Protein AF-A0A1M7Z346-F1 (afdb_monomer_lite)

Sequence (130 aa):
MLLKKKTDLWGISQNLCIQNRRYPFLIDPKTLIHTMLCQKYRIEKRVTVNEKKKIPATDLLMIANQLIQEHDQYMDGMRADSVEEKDGVLIFKGNYFLNESGLPTEKTTVVFNVFKYLAHHLSKEFTLQD

Structure (mmCIF, N/CA/C/O backbone):
data_AF-A0A1M7Z346-F1
#
_entry.id   AF-A0A1M7Z346-F1
#
loop_
_atom_site.group_PDB
_atom_site.id
_atom_site.type_symbol
_atom_site.label_atom_id
_atom_site.label_alt_id
_atom_site.label_comp_id
_atom_site.label_asym_id
_atom_site.label_entity_id
_atom_site.label_seq_id
_atom_site.pdbx_PDB_ins_co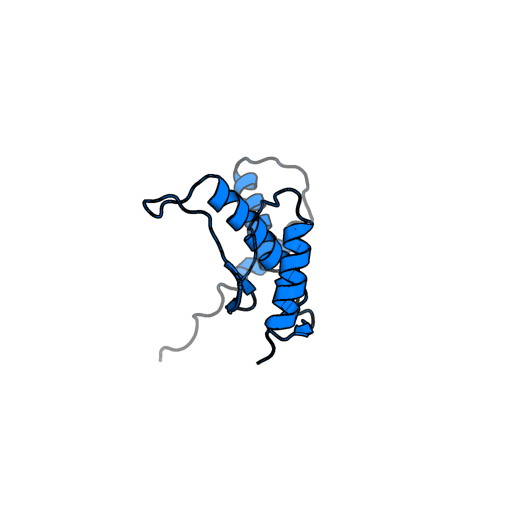de
_atom_site.Cartn_x
_atom_site.Cartn_y
_atom_site.Cartn_z
_atom_site.occupancy
_atom_site.B_iso_or_equiv
_atom_site.auth_seq_id
_atom_site.auth_comp_id
_atom_site.auth_asym_id
_atom_site.auth_atom_id
_atom_site.pdbx_PDB_model_num
ATOM 1 N N . MET A 1 1 ? 6.450 -26.334 46.987 1.00 35.91 1 MET A N 1
ATOM 2 C CA . MET A 1 1 ? 5.420 -25.343 46.612 1.00 35.91 1 MET A CA 1
ATOM 3 C C . MET A 1 1 ? 6.086 -24.297 45.723 1.00 35.91 1 MET A C 1
ATOM 5 O O . MET A 1 1 ? 6.602 -23.297 46.197 1.00 35.91 1 MET A O 1
ATOM 9 N N . LEU A 1 2 ? 6.210 -24.634 44.438 1.00 41.75 2 LEU A N 1
ATOM 10 C CA . LEU A 1 2 ? 6.672 -23.748 43.371 1.00 41.75 2 LEU A CA 1
ATOM 11 C C . LEU A 1 2 ? 5.535 -22.786 43.062 1.00 41.75 2 LEU A C 1
ATOM 13 O O . LEU A 1 2 ? 4.464 -23.274 42.732 1.00 41.75 2 LEU A O 1
ATOM 17 N N . LEU A 1 3 ? 5.755 -21.475 43.156 1.00 41.31 3 LEU A N 1
ATOM 18 C CA . LEU A 1 3 ? 5.043 -20.471 42.365 1.00 41.31 3 LEU A CA 1
ATOM 19 C C . LEU A 1 3 ? 5.697 -19.094 42.558 1.00 41.31 3 LEU A C 1
ATOM 21 O O . LEU A 1 3 ? 5.997 -18.684 43.674 1.00 41.31 3 LEU A O 1
ATOM 25 N N . LYS A 1 4 ? 5.807 -18.383 41.429 1.00 48.44 4 LYS A N 1
ATOM 26 C CA . LYS A 1 4 ? 6.170 -16.967 41.238 1.00 48.44 4 LYS A CA 1
ATOM 27 C C . LYS A 1 4 ? 7.662 -16.618 41.281 1.00 48.44 4 LYS A C 1
ATOM 29 O O . LYS A 1 4 ? 8.237 -16.426 42.344 1.00 48.44 4 LYS A O 1
ATOM 34 N N . LYS A 1 5 ? 8.227 -16.418 40.080 1.00 48.22 5 LYS A N 1
ATOM 35 C CA . LYS A 1 5 ? 8.960 -15.201 39.654 1.00 48.22 5 LYS A CA 1
ATOM 36 C C . LYS A 1 5 ? 9.490 -15.392 38.224 1.00 48.22 5 LYS A C 1
ATOM 38 O O . LYS A 1 5 ? 10.644 -15.740 38.007 1.00 48.22 5 LYS A O 1
ATOM 43 N N . LYS A 1 6 ? 8.619 -15.188 37.233 1.00 42.41 6 LYS A N 1
ATOM 44 C CA . LYS A 1 6 ? 9.023 -14.946 35.833 1.00 42.41 6 LYS A CA 1
ATOM 45 C C . LYS A 1 6 ? 8.330 -13.692 35.291 1.00 42.41 6 LYS A C 1
ATOM 47 O O . LYS A 1 6 ? 7.794 -13.663 34.195 1.00 42.41 6 LYS A O 1
ATOM 52 N N . THR A 1 7 ? 8.344 -12.673 36.134 1.00 48.97 7 THR A N 1
ATOM 53 C CA . THR A 1 7 ? 8.171 -11.246 35.863 1.00 48.97 7 THR A CA 1
ATOM 54 C C . THR A 1 7 ? 9.379 -10.661 36.606 1.00 48.97 7 THR A C 1
ATOM 56 O O . THR A 1 7 ? 9.604 -11.025 37.755 1.00 48.97 7 THR A O 1
ATOM 59 N N . ASP A 1 8 ? 10.402 -10.101 35.958 1.00 49.66 8 ASP A N 1
ATOM 60 C CA . ASP A 1 8 ? 10.534 -8.645 35.817 1.00 49.66 8 ASP A CA 1
ATOM 61 C C . ASP A 1 8 ? 11.779 -8.295 34.964 1.00 49.66 8 ASP A C 1
ATOM 63 O O . ASP A 1 8 ? 12.607 -7.467 35.335 1.00 49.66 8 ASP A O 1
ATOM 67 N N . LEU A 1 9 ? 11.942 -8.905 33.784 1.00 49.97 9 LEU A N 1
ATOM 68 C CA . LEU A 1 9 ? 12.960 -8.443 32.817 1.00 49.97 9 LEU A CA 1
ATOM 69 C C . LEU A 1 9 ? 12.557 -7.132 32.108 1.00 49.97 9 LEU A C 1
ATOM 71 O O . LEU A 1 9 ? 13.373 -6.515 31.429 1.00 49.97 9 LEU A O 1
ATOM 75 N N . TRP A 1 10 ? 11.323 -6.663 32.313 1.00 43.38 10 TRP A N 1
ATOM 76 C CA . TRP A 1 10 ? 10.820 -5.389 31.787 1.00 43.38 10 TRP A CA 1
ATOM 77 C C . TRP A 1 10 ? 11.225 -4.162 32.628 1.00 43.38 10 TRP A C 1
ATOM 79 O O . TRP A 1 10 ? 11.252 -3.049 32.106 1.00 43.38 10 TRP A O 1
ATOM 89 N N . GLY A 1 11 ? 11.592 -4.344 33.904 1.00 43.84 11 GLY A N 1
ATOM 90 C CA . GLY A 1 11 ? 11.989 -3.243 34.797 1.00 43.84 11 GLY A CA 1
ATOM 91 C C . GLY A 1 11 ? 13.429 -2.754 34.593 1.00 43.84 11 GLY A C 1
ATOM 92 O O . GLY A 1 11 ? 13.735 -1.586 34.819 1.00 43.84 11 GLY A O 1
ATOM 93 N N . ILE A 1 12 ? 14.321 -3.619 34.102 1.00 53.00 12 ILE A N 1
ATOM 94 C CA . ILE A 1 12 ? 15.746 -3.290 33.922 1.00 53.00 12 ILE A CA 1
ATOM 95 C C . ILE A 1 12 ? 15.953 -2.380 32.697 1.00 53.00 12 ILE A C 1
ATOM 97 O O . ILE A 1 12 ? 16.804 -1.492 32.713 1.00 53.00 12 ILE A O 1
ATOM 101 N N . SER A 1 13 ? 15.126 -2.533 31.656 1.00 47.78 13 SER A N 1
ATOM 102 C CA . SER A 1 13 ? 15.210 -1.721 30.433 1.00 47.78 13 SER A CA 1
ATOM 103 C C . SER A 1 13 ? 14.793 -0.257 30.648 1.00 47.78 13 SER A C 1
ATOM 105 O O . SER A 1 13 ? 15.335 0.635 29.996 1.00 47.78 13 SER A O 1
ATOM 107 N N . GLN A 1 14 ? 13.891 0.027 31.596 1.00 50.88 14 GLN A N 1
ATOM 108 C CA . GLN A 1 14 ? 13.461 1.402 31.884 1.00 50.88 14 GLN A CA 1
ATOM 109 C C . GLN A 1 14 ? 14.542 2.220 32.614 1.00 50.88 14 GLN A C 1
ATOM 111 O O . GLN A 1 14 ? 14.735 3.396 32.299 1.00 50.88 14 GLN A O 1
ATOM 116 N N . ASN A 1 15 ? 15.305 1.602 33.522 1.00 47.34 15 ASN A N 1
ATOM 117 C CA . ASN A 1 15 ? 16.332 2.305 34.300 1.00 47.34 15 ASN A CA 1
ATOM 118 C C . ASN A 1 15 ? 17.551 2.748 33.472 1.00 47.34 15 ASN A C 1
ATOM 120 O O . ASN A 1 15 ? 18.154 3.773 33.793 1.00 47.34 15 ASN A O 1
ATOM 124 N N . LEU A 1 16 ? 17.890 2.054 32.377 1.00 51.59 16 LEU A N 1
ATOM 125 C CA . LEU A 1 16 ? 19.020 2.454 31.523 1.00 51.59 16 LEU A CA 1
ATOM 126 C C . LEU A 1 16 ? 18.741 3.714 30.684 1.00 51.59 16 LEU A C 1
ATOM 128 O O . LEU A 1 16 ? 19.669 4.453 30.363 1.00 51.59 16 LEU A O 1
ATOM 132 N N . CYS A 1 17 ? 17.479 3.998 30.346 1.00 46.25 17 CYS A N 1
ATOM 133 C CA . CYS A 1 17 ? 17.126 5.190 29.567 1.00 46.25 17 CYS A CA 1
ATOM 134 C C . CYS A 1 17 ? 17.070 6.472 30.413 1.00 46.25 17 CYS A C 1
ATOM 136 O O . CYS A 1 17 ? 17.315 7.555 29.886 1.00 46.25 17 CYS A O 1
ATOM 138 N N . ILE A 1 18 ? 16.765 6.379 31.713 1.00 50.41 18 ILE A N 1
ATOM 139 C CA . ILE A 1 18 ? 16.606 7.564 32.575 1.00 50.41 18 ILE A CA 1
ATOM 140 C C . ILE A 1 18 ? 17.963 8.108 33.052 1.00 50.41 18 ILE A C 1
ATOM 142 O O . ILE A 1 18 ? 18.114 9.320 33.204 1.00 50.41 18 ILE A O 1
ATOM 146 N N . GLN A 1 19 ? 18.982 7.260 33.229 1.00 50.66 19 GLN A N 1
ATOM 147 C CA . GLN A 1 19 ? 20.293 7.714 33.718 1.00 50.66 19 GLN A CA 1
ATOM 148 C C . GLN A 1 19 ? 21.149 8.455 32.679 1.00 50.66 19 GLN A C 1
ATOM 150 O O . GLN A 1 19 ? 22.124 9.107 33.052 1.00 50.66 19 GLN A O 1
ATOM 155 N N . ASN A 1 20 ? 20.778 8.458 31.396 1.00 49.06 20 ASN A N 1
ATOM 156 C CA . ASN A 1 20 ? 21.588 9.079 30.343 1.00 49.06 20 ASN A CA 1
ATOM 157 C C . ASN A 1 20 ? 21.236 10.560 30.074 1.00 49.06 20 ASN A C 1
ATOM 159 O O . ASN A 1 20 ? 21.145 11.008 28.933 1.00 49.06 20 ASN A O 1
ATOM 163 N N . ARG A 1 21 ? 21.035 11.337 31.149 1.00 51.84 21 ARG A N 1
ATOM 164 C CA . ARG A 1 21 ? 20.940 12.813 31.130 1.00 51.84 21 ARG A CA 1
ATOM 165 C C . ARG A 1 21 ? 22.120 13.503 31.834 1.00 51.84 21 ARG A C 1
ATOM 167 O O . ARG A 1 21 ? 21.967 14.643 32.263 1.00 51.84 21 ARG A O 1
ATOM 174 N N . ARG A 1 22 ? 23.284 12.848 31.992 1.00 48.19 22 ARG A N 1
ATOM 175 C CA . ARG A 1 22 ? 24.403 13.449 32.752 1.00 48.19 22 ARG A CA 1
ATOM 176 C C . ARG A 1 22 ? 25.794 13.507 32.110 1.00 48.19 22 ARG A C 1
ATOM 178 O O . ARG A 1 22 ? 26.626 14.195 32.681 1.00 48.19 22 ARG A O 1
ATOM 185 N N . TYR A 1 23 ? 26.067 12.935 30.933 1.00 45.81 23 TYR A N 1
ATOM 186 C CA . TYR A 1 23 ? 27.405 13.071 30.318 1.00 45.81 23 TYR A CA 1
ATOM 187 C C . TYR A 1 23 ? 27.333 13.123 28.780 1.00 45.81 23 TYR A C 1
ATOM 189 O O . TYR A 1 23 ? 27.118 12.086 28.159 1.00 45.81 23 TYR A O 1
ATOM 197 N N . PRO A 1 24 ? 27.491 14.299 28.139 1.00 42.28 24 PRO A N 1
ATOM 198 C CA . PRO A 1 24 ? 27.360 14.428 26.687 1.00 42.28 24 PRO A CA 1
ATOM 199 C C . PRO A 1 24 ? 28.659 14.192 25.893 1.00 42.28 24 PRO A C 1
ATOM 201 O O . PRO A 1 24 ? 28.635 14.350 24.679 1.00 42.28 24 PRO A O 1
ATOM 204 N N . PHE A 1 25 ? 29.788 13.826 26.508 1.00 47.59 25 PHE A N 1
ATOM 205 C CA . PHE A 1 25 ? 31.064 13.734 25.784 1.00 47.59 25 PHE A CA 1
ATOM 206 C C . PHE A 1 25 ? 31.935 12.579 26.294 1.00 47.59 25 PHE A C 1
ATOM 208 O O . PHE A 1 25 ? 32.727 12.745 27.215 1.00 47.59 25 PHE A O 1
ATOM 215 N N . LEU A 1 26 ? 31.773 11.398 25.695 1.00 42.81 26 LEU A N 1
ATOM 216 C CA . LEU A 1 26 ? 32.767 10.319 25.693 1.00 42.81 26 LEU A CA 1
ATOM 217 C C . LEU A 1 26 ? 32.451 9.394 24.509 1.00 42.81 26 LEU A C 1
ATOM 219 O O . LEU A 1 26 ? 31.428 8.711 24.482 1.00 42.81 26 LEU A O 1
ATOM 223 N N . ILE A 1 27 ? 33.290 9.470 23.475 1.00 48.06 27 ILE A N 1
ATOM 224 C CA . ILE A 1 27 ? 33.118 8.778 22.194 1.00 48.06 27 ILE A CA 1
ATOM 225 C C . ILE A 1 27 ? 33.777 7.399 22.315 1.00 48.06 27 ILE A C 1
ATOM 227 O O . ILE A 1 27 ? 34.970 7.259 22.068 1.00 48.06 27 ILE A O 1
ATOM 231 N N . ASP A 1 28 ? 32.996 6.386 22.697 1.00 49.75 28 ASP A N 1
ATOM 232 C CA . ASP A 1 28 ? 33.399 4.974 22.631 1.00 49.75 28 ASP A CA 1
ATOM 233 C C . ASP A 1 28 ? 32.785 4.293 21.394 1.00 49.75 28 ASP A C 1
ATOM 235 O O . ASP A 1 28 ? 31.577 4.421 21.170 1.00 49.75 28 ASP A O 1
ATOM 239 N N . PRO A 1 29 ? 33.524 3.468 20.626 1.00 49.09 29 PRO A N 1
ATOM 240 C CA . PRO A 1 29 ? 33.014 2.802 19.417 1.00 49.09 29 PRO A CA 1
ATOM 241 C C . PRO A 1 29 ? 31.886 1.781 19.677 1.00 49.09 29 PRO A C 1
ATOM 243 O O . PRO A 1 29 ? 31.228 1.328 18.742 1.00 49.09 29 PRO A O 1
ATOM 246 N N . LYS A 1 30 ? 31.586 1.453 20.944 1.00 50.12 30 LYS A N 1
ATOM 247 C CA . LYS A 1 30 ? 30.414 0.646 21.342 1.00 50.12 30 LYS A CA 1
ATOM 248 C C . LYS A 1 30 ? 29.114 1.454 21.464 1.00 50.12 30 LYS A C 1
ATOM 250 O O . LYS A 1 30 ? 28.037 0.869 21.572 1.00 50.12 30 LYS A O 1
ATOM 255 N N . THR A 1 31 ? 29.181 2.785 21.409 1.00 53.59 31 THR A N 1
ATOM 256 C CA . THR A 1 31 ? 27.997 3.657 21.466 1.00 53.59 31 THR A CA 1
ATOM 257 C C . THR A 1 31 ? 27.290 3.805 20.122 1.00 53.59 31 THR A C 1
ATOM 259 O O . THR A 1 31 ? 26.109 4.137 20.120 1.00 53.59 31 THR A O 1
ATOM 262 N N . LEU A 1 32 ? 27.9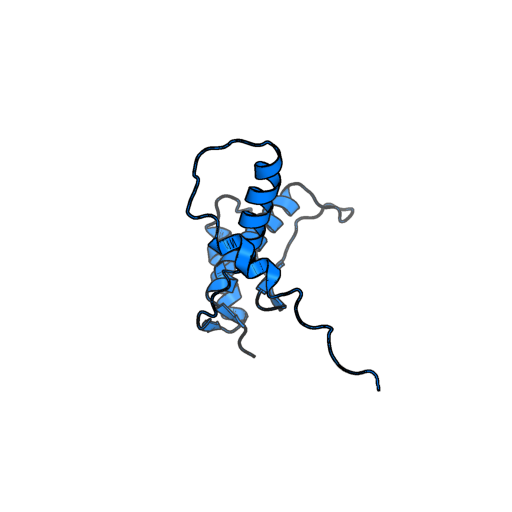28 3.491 18.987 1.00 52.97 32 LEU A N 1
ATOM 263 C CA . LEU A 1 32 ? 27.290 3.596 17.666 1.00 52.97 32 LEU A CA 1
ATOM 264 C C . LEU A 1 32 ? 26.165 2.561 17.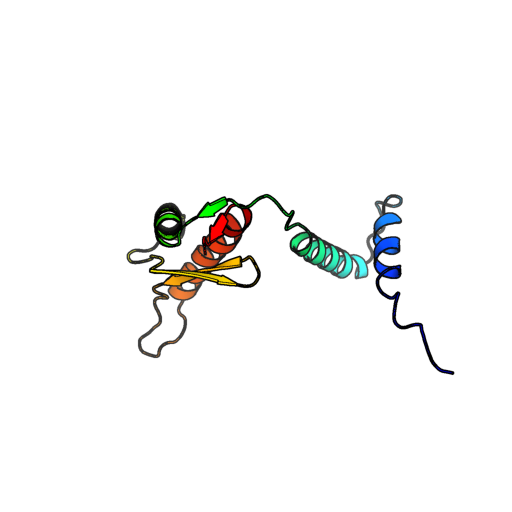487 1.00 52.97 32 LEU A C 1
ATOM 266 O O . LEU A 1 32 ? 25.058 2.897 17.085 1.00 52.97 32 LEU A O 1
ATOM 270 N N . ILE A 1 33 ? 26.395 1.311 17.897 1.00 55.56 33 ILE A N 1
ATOM 271 C CA . ILE A 1 33 ? 25.367 0.258 17.838 1.00 55.56 33 ILE A CA 1
ATOM 272 C C . ILE A 1 33 ? 24.275 0.513 18.888 1.00 55.56 33 ILE A C 1
ATOM 274 O O . ILE A 1 33 ? 23.096 0.302 18.619 1.00 55.56 33 ILE A O 1
ATOM 278 N N . HIS A 1 34 ? 24.636 1.032 20.068 1.00 50.91 34 HIS A N 1
ATOM 279 C CA . HIS A 1 34 ? 23.673 1.373 21.119 1.00 50.91 34 HIS A CA 1
ATOM 280 C C . HIS A 1 34 ? 22.789 2.571 20.733 1.00 50.91 34 HIS A C 1
ATOM 282 O O . HIS A 1 34 ? 21.578 2.535 20.934 1.00 50.91 34 HIS A O 1
ATOM 288 N N . THR A 1 35 ? 23.359 3.612 20.123 1.00 52.56 35 THR A N 1
ATOM 289 C CA . THR A 1 35 ? 22.601 4.758 19.593 1.00 52.56 35 THR A CA 1
ATOM 290 C C . THR A 1 35 ? 21.738 4.365 18.399 1.00 52.56 35 THR A C 1
ATOM 292 O O . THR A 1 35 ? 20.588 4.793 18.344 1.00 52.56 35 THR A O 1
ATOM 295 N N . MET A 1 36 ? 22.208 3.488 17.507 1.00 53.84 36 MET A N 1
ATOM 296 C CA . MET A 1 36 ? 21.405 2.959 16.396 1.00 53.84 36 MET A CA 1
ATOM 297 C C . MET A 1 36 ? 20.273 2.033 16.862 1.00 53.84 36 MET A C 1
ATOM 299 O O . MET A 1 36 ? 19.153 2.144 16.368 1.00 53.84 36 MET A O 1
ATOM 303 N N . LEU A 1 37 ? 20.508 1.167 17.854 1.00 55.47 37 LEU A N 1
ATOM 304 C CA . LEU A 1 37 ? 19.460 0.336 18.459 1.00 55.47 37 LEU A CA 1
ATOM 305 C C . LEU A 1 37 ? 18.447 1.183 19.235 1.00 55.47 37 LEU A C 1
ATOM 307 O O . LEU A 1 37 ? 17.254 0.919 19.151 1.00 55.47 37 LEU A O 1
ATOM 311 N N . CYS A 1 38 ? 18.890 2.238 19.922 1.00 51.47 38 CYS A N 1
ATOM 312 C CA . CYS A 1 38 ? 18.012 3.179 20.617 1.00 51.47 38 CYS A CA 1
ATOM 313 C C . CYS A 1 38 ? 17.217 4.063 19.633 1.00 51.47 38 CYS A C 1
ATOM 315 O O . CYS A 1 38 ? 16.047 4.349 19.877 1.00 51.47 38 CYS A O 1
ATOM 317 N N . GLN A 1 39 ? 17.789 4.435 18.480 1.00 51.53 39 GLN A N 1
ATOM 318 C CA . GLN A 1 39 ? 17.051 5.070 17.381 1.00 51.53 39 GLN A CA 1
ATOM 319 C C . GLN A 1 39 ? 16.029 4.113 16.749 1.00 51.53 39 GLN A C 1
ATOM 321 O O . GLN A 1 39 ? 14.889 4.514 16.535 1.00 51.53 39 GLN A O 1
ATOM 326 N N . LYS A 1 40 ? 16.382 2.841 16.533 1.00 53.47 40 LYS A N 1
ATOM 327 C CA . LYS A 1 40 ? 15.462 1.809 16.027 1.00 53.47 40 LYS A CA 1
ATOM 328 C C . LYS A 1 40 ? 14.294 1.554 16.994 1.00 53.47 40 LYS A C 1
ATOM 330 O O . LYS A 1 40 ? 13.143 1.584 16.574 1.00 53.47 40 LYS A O 1
ATOM 335 N N . TYR A 1 41 ? 14.568 1.448 18.297 1.00 48.25 41 TYR A N 1
ATOM 336 C CA . TYR A 1 41 ? 13.535 1.333 19.340 1.00 48.25 41 TYR A CA 1
ATOM 337 C C . TYR A 1 41 ? 12.684 2.613 19.488 1.00 48.25 41 TYR A C 1
ATOM 339 O O . TYR A 1 41 ? 11.513 2.551 19.858 1.00 48.25 41 TYR A O 1
ATOM 347 N N . ARG A 1 42 ? 13.251 3.795 19.189 1.00 40.59 42 ARG A N 1
ATOM 348 C CA . ARG A 1 42 ? 12.546 5.093 19.178 1.00 40.59 42 ARG A CA 1
ATOM 349 C C . ARG A 1 42 ? 11.597 5.244 17.981 1.00 40.59 42 ARG A C 1
ATOM 351 O O . ARG A 1 42 ? 10.624 5.985 18.101 1.00 40.59 42 ARG A O 1
ATOM 358 N N . ILE A 1 43 ? 11.845 4.548 16.870 1.00 51.34 43 ILE A N 1
ATOM 359 C CA . ILE A 1 43 ? 10.939 4.497 15.710 1.00 51.34 43 ILE A CA 1
ATOM 360 C C . ILE A 1 43 ? 9.736 3.587 16.010 1.00 51.34 43 ILE A C 1
ATOM 362 O O . ILE A 1 43 ? 8.604 3.968 15.725 1.00 51.34 43 ILE A O 1
ATOM 366 N N . GLU A 1 44 ? 9.949 2.442 16.666 1.00 49.94 44 GLU A N 1
ATOM 367 C CA . GLU A 1 44 ? 8.874 1.485 16.987 1.00 49.94 44 GLU A CA 1
ATOM 368 C C . GLU A 1 44 ? 7.908 1.978 18.083 1.00 49.94 44 GLU A C 1
ATOM 370 O O . GLU A 1 44 ? 6.725 1.652 18.055 1.00 49.94 44 GLU A O 1
ATOM 375 N N . LYS A 1 45 ? 8.356 2.813 19.034 1.00 45.22 45 LYS A N 1
ATOM 376 C CA . LYS A 1 45 ? 7.521 3.252 20.175 1.00 45.22 45 LYS A CA 1
ATOM 377 C C . LYS A 1 45 ? 6.685 4.516 19.963 1.00 45.22 45 LYS A C 1
ATOM 379 O O . LYS A 1 45 ? 6.075 5.000 20.915 1.00 45.22 45 LYS A O 1
ATOM 384 N N . ARG A 1 46 ? 6.652 5.073 18.751 1.00 46.72 46 ARG A N 1
ATOM 385 C CA . ARG A 1 46 ? 5.907 6.309 18.451 1.00 46.72 46 ARG A CA 1
ATOM 386 C C . ARG A 1 46 ? 4.647 6.092 17.616 1.00 46.72 46 ARG A C 1
ATOM 388 O O . ARG A 1 46 ? 4.161 7.044 17.016 1.00 46.72 46 ARG A O 1
ATOM 395 N N . VAL A 1 47 ? 4.079 4.885 17.619 1.00 55.12 47 VAL A N 1
ATOM 396 C CA . VAL A 1 47 ? 2.648 4.733 17.322 1.00 55.12 47 VAL A CA 1
ATOM 397 C C . VAL A 1 47 ? 1.897 5.197 18.569 1.00 55.12 47 VAL A C 1
ATOM 399 O O . VAL A 1 47 ? 1.476 4.414 19.414 1.00 55.12 47 VAL A O 1
ATOM 402 N N . THR A 1 48 ? 1.837 6.517 18.746 1.00 46.91 48 THR A N 1
ATOM 403 C CA . THR A 1 48 ? 0.850 7.141 19.620 1.00 46.91 48 THR A CA 1
ATOM 404 C C . THR A 1 48 ? -0.509 6.617 19.183 1.00 46.91 48 THR A C 1
ATOM 406 O O . THR A 1 48 ? -0.793 6.621 17.984 1.00 46.91 48 THR A O 1
ATOM 409 N N . VAL A 1 49 ? -1.330 6.163 20.130 1.00 55.41 49 VAL A N 1
ATOM 410 C CA . VAL A 1 49 ? -2.757 5.918 19.897 1.00 55.41 49 VAL A CA 1
ATOM 411 C C . VAL A 1 49 ? -3.391 7.285 19.632 1.00 55.41 49 VAL A C 1
ATOM 413 O O . VAL A 1 49 ? -3.951 7.915 20.517 1.00 55.41 49 VAL A O 1
ATOM 416 N N . ASN A 1 50 ? -3.162 7.806 18.430 1.00 59.16 50 ASN A N 1
ATOM 417 C CA . ASN A 1 50 ? -3.969 8.856 17.852 1.00 59.16 50 ASN A CA 1
ATOM 418 C C . ASN A 1 50 ? -5.271 8.177 17.450 1.00 59.16 50 ASN A C 1
ATOM 420 O O . ASN A 1 50 ? -5.244 7.067 16.912 1.00 59.16 50 ASN A O 1
ATOM 424 N N . GLU A 1 51 ? -6.396 8.819 17.729 1.00 73.06 51 GLU A N 1
ATOM 425 C CA . GLU A 1 51 ? -7.695 8.383 17.233 1.00 73.06 51 GLU A CA 1
ATOM 426 C C . GLU A 1 51 ? -7.653 8.420 15.700 1.00 73.06 51 GLU A C 1
ATOM 428 O O . GLU A 1 51 ? -7.791 9.472 15.074 1.00 73.06 51 GLU A O 1
ATOM 433 N N . LYS A 1 52 ? -7.351 7.269 15.088 1.00 87.38 52 LYS A N 1
ATOM 434 C CA . LYS A 1 52 ? -7.294 7.136 13.636 1.00 87.38 52 LYS A CA 1
ATOM 435 C C . LYS A 1 52 ? -8.705 7.262 13.083 1.00 87.38 52 LYS A C 1
ATOM 437 O O . LYS A 1 52 ? -9.652 6.688 13.624 1.00 87.38 52 LYS A O 1
ATOM 442 N N . LYS A 1 53 ? -8.844 7.983 11.978 1.00 92.19 53 LYS A N 1
ATOM 443 C CA . LYS A 1 53 ? -10.126 8.137 11.293 1.00 92.19 53 LYS A CA 1
ATOM 444 C C . LYS A 1 53 ? -10.481 6.820 10.607 1.00 92.19 53 LYS A C 1
ATOM 446 O O . LYS A 1 53 ? -9.697 6.320 9.800 1.00 92.19 53 LYS A O 1
ATOM 451 N N . LYS A 1 54 ? -11.656 6.272 10.925 1.00 94.69 54 LYS A N 1
ATOM 452 C CA . LYS A 1 54 ? -12.224 5.148 10.173 1.00 94.69 54 LYS A CA 1
ATOM 453 C C . LYS A 1 54 ? -12.597 5.632 8.776 1.00 94.69 54 LYS A C 1
ATOM 455 O O . LYS A 1 54 ? -13.250 6.666 8.646 1.00 94.69 54 LYS A O 1
ATOM 460 N N . ILE A 1 55 ? -12.165 4.905 7.756 1.00 95.62 55 ILE A N 1
ATOM 461 C CA . ILE A 1 55 ? -12.419 5.243 6.356 1.00 95.62 55 ILE A CA 1
ATOM 462 C C . ILE A 1 55 ? -12.723 3.962 5.566 1.00 95.62 55 ILE A C 1
ATOM 464 O O . ILE A 1 55 ? -12.070 2.939 5.800 1.00 95.62 55 ILE A O 1
ATOM 468 N N . PRO A 1 56 ? -13.703 3.967 4.645 1.00 96.38 56 PRO A N 1
ATOM 469 C CA . PRO A 1 56 ? -13.928 2.823 3.774 1.00 96.38 56 PRO A CA 1
ATOM 470 C C . PRO A 1 56 ? -12.747 2.632 2.815 1.00 96.38 56 PRO A C 1
ATOM 472 O O . PRO A 1 56 ? -12.084 3.585 2.398 1.00 96.38 56 PRO A O 1
ATOM 475 N N . ALA A 1 57 ? -12.505 1.379 2.426 1.00 96.12 57 ALA A N 1
ATOM 476 C CA . ALA A 1 57 ? -11.390 1.019 1.552 1.00 96.12 57 ALA A CA 1
ATOM 477 C C . ALA A 1 57 ? -11.406 1.781 0.212 1.00 96.12 57 ALA A C 1
ATOM 479 O O . ALA A 1 57 ? -10.350 2.147 -0.296 1.00 96.12 57 ALA A O 1
ATOM 480 N N . THR A 1 58 ? -12.590 2.059 -0.341 1.00 95.88 58 THR A N 1
ATOM 481 C CA . THR A 1 58 ? -12.762 2.797 -1.602 1.00 95.88 58 THR A CA 1
ATOM 482 C C . THR A 1 58 ? -12.221 4.221 -1.525 1.00 95.88 58 THR A C 1
ATOM 484 O O . THR A 1 58 ? -11.472 4.645 -2.405 1.00 95.88 58 THR A O 1
ATOM 487 N N . ASP A 1 59 ? -12.546 4.942 -0.454 1.00 96.31 59 ASP A N 1
ATOM 488 C CA . ASP A 1 59 ? -12.143 6.340 -0.282 1.00 96.31 59 ASP A CA 1
ATOM 489 C C . ASP A 1 59 ? -10.646 6.421 0.019 1.00 96.31 59 ASP A C 1
ATOM 491 O O . ASP A 1 59 ? -9.936 7.274 -0.514 1.00 96.31 59 ASP A O 1
ATOM 495 N N . LEU A 1 60 ? -10.138 5.472 0.809 1.00 96.38 60 LEU A N 1
ATOM 496 C CA . LEU A 1 60 ? -8.712 5.358 1.086 1.00 96.38 60 LEU A CA 1
ATOM 497 C C . LEU A 1 60 ? -7.904 5.053 -0.182 1.00 96.38 60 LEU A C 1
ATOM 499 O O . LEU A 1 60 ? -6.828 5.617 -0.364 1.00 96.38 60 LEU A O 1
ATOM 503 N N . LEU A 1 61 ? -8.420 4.202 -1.074 1.00 97.06 61 LEU A N 1
ATOM 504 C CA . LEU A 1 61 ? -7.799 3.933 -2.373 1.00 97.06 61 LEU A CA 1
ATOM 505 C C . LEU A 1 61 ? -7.803 5.164 -3.281 1.00 97.06 61 LEU A C 1
ATOM 507 O O . LEU A 1 61 ? -6.833 5.377 -4.004 1.00 97.06 61 LEU A O 1
ATOM 511 N N . MET A 1 62 ? -8.848 5.994 -3.235 1.00 96.81 62 MET A N 1
ATOM 512 C CA . MET A 1 62 ? -8.885 7.251 -3.986 1.00 96.81 62 MET A CA 1
ATOM 513 C C . MET A 1 62 ? -7.793 8.215 -3.503 1.00 96.81 62 MET A C 1
ATOM 515 O O . MET A 1 62 ? -7.020 8.722 -4.313 1.00 96.81 62 MET A O 1
ATOM 519 N N . ILE A 1 63 ? -7.667 8.395 -2.184 1.00 95.88 63 ILE A N 1
ATOM 520 C CA . ILE A 1 63 ? -6.608 9.217 -1.577 1.00 95.88 63 ILE A CA 1
ATOM 521 C C . ILE A 1 63 ? -5.223 8.649 -1.914 1.00 95.88 63 ILE A C 1
ATOM 523 O O . ILE A 1 63 ? -4.326 9.385 -2.317 1.00 95.88 63 ILE A O 1
ATOM 527 N N . ALA A 1 64 ? -5.042 7.333 -1.784 1.00 96.62 64 ALA A N 1
ATOM 528 C CA . ALA A 1 64 ? -3.774 6.676 -2.077 1.00 96.62 64 ALA A CA 1
ATOM 529 C C . ALA A 1 64 ? -3.364 6.848 -3.545 1.00 96.62 64 ALA A C 1
ATOM 531 O O . ALA A 1 64 ? -2.213 7.168 -3.819 1.00 96.62 64 ALA A O 1
ATOM 532 N N . ASN A 1 65 ? -4.297 6.681 -4.485 1.00 96.50 65 ASN A N 1
ATOM 533 C CA . ASN A 1 65 ? -4.023 6.853 -5.911 1.00 96.50 65 ASN A CA 1
ATOM 534 C C . ASN A 1 65 ? -3.702 8.305 -6.282 1.00 96.50 65 ASN A C 1
ATOM 536 O O . ASN A 1 65 ? -2.846 8.517 -7.138 1.00 96.50 65 ASN A O 1
ATOM 540 N N . GLN A 1 66 ? -4.300 9.287 -5.603 1.00 96.19 66 GLN A N 1
ATOM 541 C CA . GLN A 1 66 ? -3.903 10.689 -5.742 1.00 96.19 66 GLN A CA 1
ATOM 542 C C . GLN A 1 66 ? -2.451 10.900 -5.282 1.00 96.19 66 GLN A C 1
ATOM 544 O O . GLN A 1 66 ? -1.630 11.419 -6.033 1.00 96.19 66 GLN A O 1
ATOM 549 N N . LEU A 1 67 ? -2.100 10.412 -4.087 1.00 95.38 67 LEU A N 1
ATOM 550 C CA . LEU A 1 67 ? -0.739 10.527 -3.548 1.00 95.38 67 LEU A CA 1
ATOM 551 C C . LEU A 1 67 ? 0.307 9.783 -4.391 1.00 95.38 67 LEU A C 1
ATOM 553 O O . LEU A 1 67 ? 1.451 10.218 -4.465 1.00 95.38 67 LEU A O 1
ATOM 557 N N . ILE A 1 68 ? -0.066 8.668 -5.027 1.00 95.19 68 ILE A N 1
ATOM 558 C CA . ILE A 1 68 ? 0.804 7.951 -5.971 1.00 95.19 68 ILE A CA 1
ATOM 559 C C . ILE A 1 68 ? 1.160 8.851 -7.154 1.00 95.19 68 ILE A C 1
ATOM 561 O O . ILE A 1 68 ? 2.328 8.907 -7.526 1.00 95.19 68 ILE A O 1
ATOM 565 N N . GLN A 1 69 ? 0.172 9.537 -7.735 1.00 94.50 69 GLN A N 1
ATOM 566 C CA . GLN A 1 69 ? 0.373 10.411 -8.895 1.00 94.50 69 GLN A CA 1
ATOM 567 C C . GLN A 1 69 ? 1.191 11.663 -8.559 1.00 94.50 69 GLN A C 1
ATOM 569 O O . GLN A 1 69 ? 1.921 12.161 -9.409 1.00 94.50 69 GLN A O 1
ATOM 574 N N . GLU A 1 70 ? 1.094 12.153 -7.324 1.00 94.25 70 GLU A N 1
ATOM 575 C CA . GLU A 1 70 ? 1.855 13.311 -6.838 1.00 94.25 70 GLU A CA 1
ATOM 576 C C . GLU A 1 70 ? 3.291 12.967 -6.407 1.00 94.25 70 GLU A C 1
ATOM 578 O O . GLU A 1 70 ? 4.091 13.866 -6.158 1.00 94.25 70 GLU A O 1
ATOM 583 N N . HIS A 1 71 ? 3.636 11.682 -6.294 1.00 95.00 71 HIS A N 1
ATOM 584 C CA . HIS A 1 71 ? 4.944 11.258 -5.805 1.00 95.00 71 HIS A CA 1
ATOM 585 C C . HIS A 1 71 ? 6.038 11.436 -6.873 1.00 95.00 71 HIS A C 1
ATOM 587 O O . HIS A 1 71 ? 5.875 11.012 -8.014 1.00 95.00 71 HIS A O 1
ATOM 593 N N . ASP A 1 72 ? 7.219 11.934 -6.486 1.00 93.75 72 ASP A N 1
ATOM 594 C CA . ASP A 1 72 ? 8.356 12.186 -7.402 1.00 93.75 72 ASP A CA 1
ATOM 595 C C . ASP A 1 72 ? 8.816 10.947 -8.191 1.00 93.75 72 ASP A C 1
ATOM 597 O O . ASP A 1 72 ? 9.421 11.042 -9.256 1.00 93.75 72 ASP A O 1
ATOM 601 N N . GLN A 1 73 ? 8.558 9.764 -7.636 1.00 92.75 73 GLN A N 1
ATOM 602 C CA . GLN A 1 73 ? 8.894 8.471 -8.238 1.00 92.75 73 GLN A CA 1
ATOM 603 C C . GLN A 1 73 ? 7.706 7.809 -8.958 1.00 92.75 73 GLN A C 1
ATOM 605 O O . GLN A 1 73 ? 7.712 6.592 -9.153 1.00 92.75 73 GLN A O 1
ATOM 610 N N . TYR A 1 74 ? 6.670 8.576 -9.302 1.00 92.75 74 TYR A N 1
ATOM 611 C CA . TYR A 1 74 ? 5.535 8.088 -10.077 1.00 92.75 74 TYR A CA 1
ATOM 612 C C . TYR A 1 74 ? 5.980 7.535 -11.438 1.00 92.75 74 TYR A C 1
ATOM 614 O O . TYR A 1 74 ? 6.927 8.015 -12.062 1.00 92.75 74 TYR A O 1
ATOM 622 N N . MET A 1 75 ? 5.273 6.507 -11.902 1.00 92.12 75 MET A N 1
ATOM 623 C CA . MET A 1 75 ? 5.465 5.912 -13.220 1.00 92.12 75 MET A CA 1
ATOM 624 C C . MET A 1 75 ? 4.111 5.589 -13.845 1.00 92.12 75 MET A C 1
ATOM 626 O O . MET A 1 75 ? 3.189 5.165 -13.143 1.00 92.12 75 MET A O 1
ATOM 630 N N . ASP A 1 76 ? 4.020 5.703 -15.169 1.00 89.94 76 ASP A N 1
ATOM 631 C CA . ASP A 1 76 ? 2.795 5.392 -15.905 1.00 89.94 76 ASP A CA 1
ATOM 632 C C . ASP A 1 76 ? 2.283 3.978 -15.599 1.00 89.94 76 ASP A C 1
ATOM 634 O O . ASP A 1 76 ? 3.016 2.985 -15.637 1.00 89.94 76 ASP A O 1
ATOM 638 N N . GLY A 1 77 ? 0.988 3.896 -15.287 1.00 90.50 77 GLY A N 1
ATOM 639 C CA . GLY A 1 77 ? 0.313 2.651 -14.920 1.00 90.50 77 GLY A CA 1
ATOM 640 C C . GLY A 1 77 ? 0.490 2.226 -13.458 1.00 90.50 77 GLY A C 1
ATOM 641 O O . GLY A 1 77 ? -0.049 1.189 -13.069 1.00 90.50 77 GLY A O 1
ATOM 642 N N . MET A 1 78 ? 1.218 2.991 -12.635 1.00 93.69 78 MET A N 1
ATOM 643 C CA . MET A 1 78 ? 1.296 2.751 -11.194 1.00 93.69 78 MET A CA 1
ATOM 644 C C . MET A 1 78 ? -0.017 3.163 -10.521 1.00 93.69 78 MET A C 1
ATOM 646 O O . MET A 1 78 ? -0.439 4.314 -10.615 1.00 93.69 78 MET A O 1
ATOM 650 N N . ARG A 1 79 ? -0.658 2.215 -9.833 1.00 95.69 79 ARG A N 1
ATOM 651 C CA . ARG A 1 79 ? -1.874 2.440 -9.042 1.00 95.69 79 ARG A CA 1
ATOM 652 C C . ARG A 1 79 ? -2.031 1.370 -7.964 1.00 95.69 79 ARG A C 1
ATOM 654 O O . ARG A 1 79 ? -1.525 0.257 -8.119 1.00 95.69 79 ARG A O 1
ATOM 661 N N . ALA A 1 80 ? -2.745 1.707 -6.899 1.00 96.38 80 ALA A N 1
ATOM 662 C CA . ALA A 1 80 ? -3.224 0.762 -5.902 1.00 96.38 80 ALA A CA 1
ATOM 663 C C . ALA A 1 80 ? -4.635 0.282 -6.278 1.00 96.38 80 ALA A C 1
ATOM 665 O O . ALA A 1 80 ? -5.529 1.092 -6.532 1.00 96.38 80 ALA A O 1
ATOM 666 N N . ASP A 1 81 ? -4.824 -1.036 -6.294 1.00 96.19 81 ASP A N 1
ATOM 667 C CA . ASP A 1 81 ? -6.092 -1.700 -6.620 1.00 96.19 81 ASP A CA 1
ATOM 668 C C . ASP A 1 81 ? -6.831 -2.178 -5.367 1.00 96.19 81 ASP A C 1
ATOM 670 O O . ASP A 1 81 ? -8.059 -2.238 -5.349 1.00 96.19 81 ASP A O 1
ATOM 674 N N . SER A 1 82 ? -6.092 -2.523 -4.310 1.00 96.44 82 SER A N 1
ATOM 675 C CA . SER A 1 82 ? -6.676 -2.970 -3.049 1.00 96.44 82 SER A CA 1
ATOM 676 C C . SER A 1 82 ? -5.859 -2.509 -1.848 1.00 96.44 82 SER A C 1
ATOM 678 O O . SER A 1 82 ? -4.650 -2.276 -1.934 1.00 96.44 82 SER A O 1
ATOM 680 N N . VAL A 1 83 ? -6.533 -2.408 -0.706 1.00 96.31 83 VAL A N 1
ATOM 681 C CA . VAL A 1 83 ? -5.933 -2.060 0.580 1.00 96.31 83 VAL A CA 1
ATOM 682 C C . VAL A 1 83 ? -6.440 -3.019 1.648 1.00 96.31 83 VAL A C 1
ATOM 684 O O . VAL A 1 83 ? -7.623 -3.347 1.689 1.00 96.31 83 VAL A O 1
ATOM 687 N N . GLU A 1 84 ? -5.532 -3.484 2.494 1.00 95.25 84 GLU A N 1
ATOM 688 C CA . GLU A 1 84 ? -5.824 -4.338 3.646 1.00 95.25 84 GLU A CA 1
ATOM 689 C C . GLU A 1 84 ? -5.159 -3.742 4.883 1.00 95.25 84 GLU A C 1
ATOM 691 O O . GLU A 1 84 ? -4.079 -3.166 4.784 1.00 95.25 84 GLU A O 1
ATOM 696 N N . GLU A 1 85 ? -5.76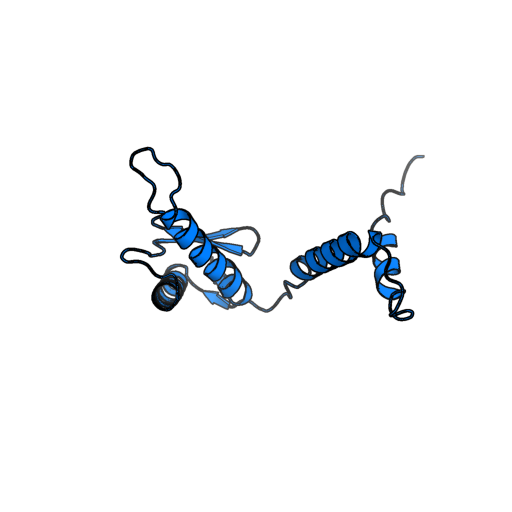6 -3.889 6.056 1.00 94.00 85 GLU A N 1
ATOM 697 C CA . GLU A 1 85 ? -5.134 -3.508 7.317 1.00 94.00 85 GLU A CA 1
ATOM 698 C C . GLU A 1 85 ? -4.647 -4.758 8.047 1.00 94.00 85 GLU A C 1
ATOM 700 O O . GLU A 1 85 ? -5.398 -5.709 8.260 1.00 94.00 85 GLU A O 1
ATOM 705 N N . LYS A 1 86 ? -3.372 -4.758 8.439 1.00 91.88 86 LYS A N 1
ATOM 706 C CA . LYS A 1 86 ? -2.762 -5.832 9.217 1.00 91.88 86 LYS A CA 1
ATOM 707 C C . LYS A 1 86 ? -1.935 -5.243 10.347 1.00 91.88 86 LYS A C 1
ATOM 709 O O . LYS A 1 86 ? -1.072 -4.404 10.108 1.00 91.88 86 LYS A O 1
ATOM 714 N N . ASP A 1 87 ? -2.201 -5.687 11.572 1.00 88.31 87 ASP A N 1
ATOM 715 C CA . ASP A 1 87 ? -1.488 -5.244 12.778 1.00 88.31 87 ASP A CA 1
ATOM 716 C C . ASP A 1 87 ? -1.453 -3.703 12.930 1.00 88.31 87 ASP A C 1
ATOM 718 O O . ASP A 1 87 ? -0.471 -3.124 13.394 1.00 88.31 87 ASP A O 1
ATOM 722 N N . GLY A 1 88 ? -2.527 -3.019 12.510 1.00 85.88 88 GLY A N 1
ATOM 723 C CA . GLY A 1 88 ? -2.635 -1.557 12.556 1.00 85.88 88 GLY A CA 1
ATOM 724 C C . GLY A 1 88 ? -1.889 -0.814 11.440 1.00 85.88 88 GLY A C 1
ATOM 725 O O . GLY A 1 88 ? -1.696 0.404 11.547 1.00 85.88 88 GLY A O 1
ATOM 726 N N . VAL A 1 89 ? -1.432 -1.530 10.407 1.00 91.38 89 VAL A N 1
ATOM 727 C CA . VAL A 1 89 ? -0.711 -0.998 9.245 1.00 91.38 89 VAL A CA 1
ATOM 728 C C . VAL A 1 89 ? -1.488 -1.300 7.965 1.00 91.38 89 VAL A C 1
ATOM 730 O O . VAL A 1 89 ? -1.865 -2.440 7.703 1.00 91.38 89 VAL A O 1
ATOM 733 N N . LEU A 1 90 ? -1.688 -0.271 7.148 1.00 94.19 90 LEU A N 1
ATOM 734 C CA . LEU A 1 90 ? -2.296 -0.357 5.827 1.00 94.19 90 LEU A CA 1
ATOM 735 C C . LEU A 1 90 ? -1.297 -0.935 4.821 1.00 94.19 90 LEU A C 1
ATOM 737 O O . LEU A 1 90 ? -0.175 -0.447 4.679 1.00 94.19 90 LEU A O 1
ATOM 741 N N . ILE A 1 91 ? -1.722 -1.966 4.103 1.00 94.94 91 ILE A N 1
ATOM 742 C CA . ILE A 1 91 ? -0.970 -2.674 3.075 1.00 94.94 91 ILE A CA 1
ATOM 743 C C . ILE A 1 91 ? -1.676 -2.442 1.743 1.00 94.94 91 ILE A C 1
ATOM 745 O O . ILE A 1 91 ? -2.780 -2.935 1.517 1.00 94.94 91 ILE A O 1
ATOM 749 N N . PHE A 1 92 ? -1.014 -1.709 0.853 1.00 95.81 92 PHE A N 1
ATOM 750 C CA . PHE A 1 92 ? -1.493 -1.450 -0.502 1.00 95.81 92 PHE A CA 1
ATOM 751 C C . PHE A 1 92 ? -0.980 -2.520 -1.466 1.00 95.81 92 PHE A C 1
ATOM 753 O O . PHE A 1 92 ? 0.192 -2.909 -1.417 1.00 95.81 92 PHE A O 1
ATOM 760 N N . LYS A 1 93 ? -1.862 -2.986 -2.352 1.00 94.56 93 LYS A N 1
ATOM 761 C CA . LYS A 1 93 ? -1.543 -3.931 -3.427 1.00 94.56 93 LYS A CA 1
ATOM 762 C C . LYS A 1 93 ? -1.928 -3.326 -4.771 1.00 94.56 93 LYS A C 1
ATOM 764 O O . LYS A 1 93 ? -2.887 -2.563 -4.872 1.00 94.56 93 LYS A O 1
ATOM 769 N N . GLY A 1 94 ? -1.174 -3.685 -5.800 1.00 93.69 94 GLY A N 1
ATOM 770 C CA . GLY A 1 94 ? -1.362 -3.192 -7.158 1.00 93.69 94 GLY A CA 1
ATOM 771 C C . GLY A 1 94 ? -0.336 -3.804 -8.102 1.00 93.69 94 GLY A C 1
ATOM 772 O O . GLY A 1 94 ? 0.233 -4.860 -7.816 1.00 93.69 94 GLY A O 1
ATOM 773 N N . ASN A 1 95 ? -0.080 -3.133 -9.221 1.00 92.38 95 ASN A N 1
ATOM 774 C CA . ASN A 1 95 ? 0.866 -3.615 -10.221 1.00 92.38 95 ASN A CA 1
ATOM 775 C C . ASN A 1 95 ? 2.333 -3.398 -9.797 1.00 92.38 95 ASN A C 1
ATOM 777 O O . ASN A 1 95 ? 2.757 -2.268 -9.568 1.00 92.38 95 ASN A O 1
ATOM 781 N N . TYR A 1 96 ? 3.121 -4.479 -9.756 1.00 91.06 96 TYR A N 1
ATOM 782 C CA . TYR A 1 96 ? 4.536 -4.478 -9.352 1.00 91.06 96 TYR A CA 1
ATOM 783 C C . TYR A 1 96 ? 5.533 -4.444 -10.523 1.00 91.06 96 TYR A C 1
ATOM 785 O O . TYR A 1 96 ? 6.740 -4.419 -10.277 1.00 91.06 96 TYR A O 1
ATOM 793 N N . PHE A 1 97 ? 5.067 -4.450 -11.780 1.00 91.12 97 PHE A N 1
ATOM 794 C CA . PHE A 1 97 ? 5.916 -4.417 -12.986 1.00 91.12 97 PHE A CA 1
ATOM 795 C C . PHE A 1 97 ? 7.057 -5.453 -12.960 1.00 91.12 97 PHE A C 1
ATOM 797 O O . PHE A 1 97 ? 8.235 -5.130 -13.161 1.00 91.12 97 PHE A O 1
ATOM 804 N N . LEU A 1 98 ? 6.699 -6.704 -12.666 1.00 91.81 98 LEU A N 1
ATOM 805 C CA . LEU A 1 98 ? 7.618 -7.839 -12.731 1.00 91.81 98 LEU A CA 1
ATOM 806 C C . LEU A 1 98 ? 8.002 -8.125 -14.190 1.00 91.81 98 LEU A C 1
ATOM 808 O O . LEU A 1 98 ? 7.284 -7.746 -15.117 1.00 91.81 98 LEU A O 1
ATOM 812 N N . ASN A 1 99 ? 9.137 -8.790 -14.396 1.00 91.75 99 ASN A N 1
ATOM 813 C CA . ASN A 1 99 ? 9.517 -9.254 -15.730 1.00 91.75 99 ASN A CA 1
ATOM 814 C C . ASN A 1 99 ? 8.699 -10.491 -16.161 1.00 91.75 99 ASN A C 1
ATOM 816 O O . ASN A 1 99 ? 7.902 -11.023 -15.390 1.00 91.75 99 ASN A O 1
ATOM 820 N N . GLU A 1 100 ? 8.920 -10.971 -17.386 1.00 92.06 100 GLU A N 1
ATOM 821 C CA . GLU A 1 100 ? 8.233 -12.150 -17.947 1.00 92.06 100 GLU A CA 1
ATOM 822 C C . GLU A 1 100 ? 8.421 -13.424 -17.103 1.00 92.06 100 GLU A C 1
ATOM 824 O O . GLU A 1 100 ? 7.547 -14.287 -17.071 1.00 92.06 100 GLU A O 1
ATOM 829 N N . SER A 1 101 ? 9.527 -13.515 -16.362 1.00 92.56 101 SER A N 1
ATOM 830 C CA . SER A 1 101 ? 9.823 -14.615 -15.438 1.00 92.56 101 SER A CA 1
ATOM 831 C C . SER A 1 101 ? 9.252 -14.405 -14.026 1.00 92.56 101 SER A C 1
ATOM 833 O O . SER A 1 101 ? 9.494 -15.231 -13.147 1.00 92.56 101 SER A O 1
ATOM 835 N N . GLY A 1 102 ? 8.542 -13.300 -13.772 1.00 92.25 102 GLY A N 1
ATOM 836 C CA . GLY A 1 102 ? 7.976 -12.954 -12.464 1.00 92.25 102 GLY A CA 1
ATOM 837 C C . GLY A 1 102 ? 8.989 -12.435 -11.435 1.00 92.25 102 GLY A C 1
ATOM 838 O O . GLY A 1 102 ? 8.680 -12.386 -10.245 1.00 92.25 102 GLY A O 1
ATOM 839 N N . LEU A 1 103 ? 10.197 -12.055 -11.854 1.00 92.75 103 LEU A N 1
ATOM 840 C CA . LEU A 1 103 ? 11.235 -11.540 -10.962 1.00 92.75 103 LEU A CA 1
ATOM 841 C C . LEU A 1 103 ? 11.114 -10.018 -10.765 1.00 92.75 103 LEU A C 1
ATOM 843 O O . LEU A 1 103 ? 10.741 -9.301 -11.704 1.00 92.75 103 LEU A O 1
ATOM 847 N N . PRO A 1 104 ? 11.466 -9.510 -9.567 1.00 92.56 104 PRO A N 1
ATOM 848 C CA . PRO A 1 104 ? 11.527 -8.079 -9.301 1.00 92.56 104 PRO A CA 1
ATOM 849 C C . PRO A 1 104 ? 12.504 -7.367 -10.233 1.00 92.56 104 PRO A C 1
ATOM 851 O O . PRO A 1 104 ? 13.613 -7.841 -10.477 1.00 92.56 104 PRO A O 1
ATOM 854 N N . THR A 1 105 ? 12.098 -6.195 -10.705 1.00 93.25 105 THR A N 1
ATOM 855 C CA . THR A 1 105 ? 12.938 -5.301 -11.507 1.00 93.25 105 THR A CA 1
ATOM 856 C C . THR A 1 105 ? 13.211 -4.000 -10.749 1.00 93.25 105 THR A C 1
ATOM 858 O O . THR A 1 105 ? 12.722 -3.781 -9.634 1.00 93.25 105 THR A O 1
ATOM 861 N N . GLU A 1 106 ? 13.962 -3.086 -11.361 1.00 92.94 106 GLU A N 1
ATOM 862 C CA . GLU A 1 106 ? 14.116 -1.722 -10.843 1.00 92.94 106 GLU A CA 1
ATOM 863 C C . GLU A 1 106 ? 12.752 -1.037 -10.649 1.00 92.94 106 GLU A C 1
ATOM 865 O O . GLU A 1 106 ? 12.524 -0.393 -9.626 1.00 92.94 106 GLU A O 1
ATOM 870 N N . LYS A 1 107 ? 11.791 -1.278 -11.555 1.00 92.31 107 LYS A N 1
ATOM 871 C CA . LYS A 1 107 ? 10.425 -0.735 -11.463 1.00 92.31 107 LYS A CA 1
ATOM 872 C C . LYS A 1 107 ? 9.681 -1.258 -10.237 1.00 92.31 107 LYS A C 1
ATOM 874 O O . LYS A 1 107 ? 9.008 -0.497 -9.549 1.00 92.31 107 LYS A O 1
ATOM 879 N N . THR A 1 108 ? 9.851 -2.540 -9.917 1.00 93.88 108 THR A N 1
ATOM 880 C CA . THR A 1 108 ? 9.265 -3.148 -8.713 1.00 93.88 108 THR A CA 1
ATOM 881 C C . THR A 1 108 ? 9.770 -2.476 -7.442 1.00 93.88 108 THR A C 1
ATOM 883 O O . THR A 1 108 ? 8.992 -2.229 -6.522 1.00 93.88 108 THR A O 1
ATOM 886 N N . THR A 1 109 ? 11.060 -2.132 -7.402 1.00 93.56 109 THR A N 1
ATOM 887 C CA . THR A 1 109 ? 11.657 -1.401 -6.274 1.00 93.56 109 THR A CA 1
ATOM 888 C C . THR A 1 109 ? 11.020 -0.023 -6.109 1.00 93.56 109 THR A C 1
ATOM 890 O O . THR A 1 109 ? 10.714 0.384 -4.988 1.00 93.56 109 THR A O 1
ATOM 893 N N . VAL A 1 110 ? 10.768 0.677 -7.218 1.00 94.75 110 VAL A N 1
ATOM 894 C CA . VAL A 1 110 ? 10.091 1.979 -7.200 1.00 94.75 110 VAL A CA 1
ATOM 895 C C . VAL A 1 110 ? 8.669 1.851 -6.650 1.00 94.75 110 VAL A C 1
ATOM 897 O O . VAL A 1 110 ? 8.337 2.541 -5.688 1.00 94.75 110 VAL A O 1
ATOM 900 N N . VAL A 1 111 ? 7.862 0.918 -7.172 1.00 94.19 111 VAL A N 1
ATOM 901 C CA . VAL A 1 111 ? 6.501 0.655 -6.656 1.00 94.19 111 VAL A CA 1
ATOM 902 C C . VAL A 1 111 ? 6.529 0.351 -5.162 1.00 94.19 111 VAL A C 1
ATOM 904 O O . VAL A 1 111 ? 5.737 0.902 -4.398 1.00 94.19 111 VAL A O 1
ATOM 907 N N . PHE A 1 112 ? 7.457 -0.503 -4.725 1.00 93.88 112 PHE A N 1
ATOM 908 C CA . PHE A 1 112 ? 7.579 -0.865 -3.318 1.00 93.88 112 PHE A CA 1
ATOM 909 C C . PHE A 1 112 ? 7.865 0.353 -2.437 1.00 93.88 112 PHE A C 1
ATOM 911 O O . PHE A 1 112 ? 7.272 0.488 -1.368 1.00 93.88 112 PHE A O 1
ATOM 918 N N . ASN A 1 113 ? 8.733 1.263 -2.883 1.00 93.56 113 ASN A N 1
ATOM 919 C CA . ASN A 1 113 ? 9.041 2.485 -2.146 1.00 93.56 113 ASN A CA 1
ATOM 920 C C . ASN A 1 113 ? 7.820 3.403 -2.022 1.00 93.56 113 ASN A C 1
ATOM 922 O O . ASN A 1 113 ? 7.540 3.878 -0.919 1.00 93.56 113 ASN A O 1
ATOM 926 N N . VAL A 1 114 ? 7.061 3.590 -3.106 1.00 94.94 114 VAL A N 1
ATOM 927 C CA . VAL A 1 114 ? 5.830 4.396 -3.093 1.00 94.94 114 VAL A CA 1
ATOM 928 C C . VAL A 1 114 ? 4.779 3.760 -2.179 1.00 94.94 114 VAL A C 1
ATOM 930 O O . VAL A 1 114 ? 4.239 4.424 -1.297 1.00 94.94 114 VAL A O 1
ATOM 933 N N . PHE A 1 115 ? 4.532 2.453 -2.287 1.00 95.06 115 PHE A N 1
ATOM 934 C CA . PHE A 1 115 ? 3.557 1.769 -1.425 1.00 95.06 115 PHE A CA 1
ATOM 935 C C . PHE A 1 115 ? 3.976 1.770 0.045 1.00 95.06 115 PHE A C 1
ATOM 937 O O . PHE A 1 115 ? 3.140 1.941 0.933 1.00 95.06 115 PHE A O 1
ATOM 944 N N . LYS A 1 116 ? 5.277 1.649 0.321 1.00 94.12 116 LYS A N 1
ATOM 945 C CA . LYS A 1 116 ? 5.833 1.802 1.668 1.00 94.12 116 LYS A CA 1
ATOM 946 C C . LYS A 1 116 ? 5.608 3.214 2.212 1.00 94.12 116 LYS A C 1
ATOM 948 O O . LYS A 1 116 ? 5.288 3.352 3.394 1.00 94.12 116 LYS A O 1
ATOM 953 N N . TYR A 1 117 ? 5.768 4.247 1.381 1.00 94.38 117 TYR A N 1
ATOM 954 C CA . TYR A 1 117 ? 5.469 5.630 1.753 1.00 94.38 117 TYR A CA 1
ATOM 955 C C . TYR A 1 117 ? 3.992 5.794 2.133 1.00 94.38 117 TYR A C 1
ATOM 957 O O . TYR A 1 117 ? 3.710 6.269 3.234 1.00 94.38 117 TYR A O 1
ATOM 965 N N . LEU A 1 118 ? 3.067 5.307 1.299 1.00 95.31 118 LEU A N 1
ATOM 966 C CA . LEU A 1 118 ? 1.625 5.351 1.571 1.00 95.31 118 LEU A CA 1
ATOM 967 C C . LEU A 1 118 ? 1.274 4.637 2.875 1.00 95.31 118 LEU A C 1
ATOM 9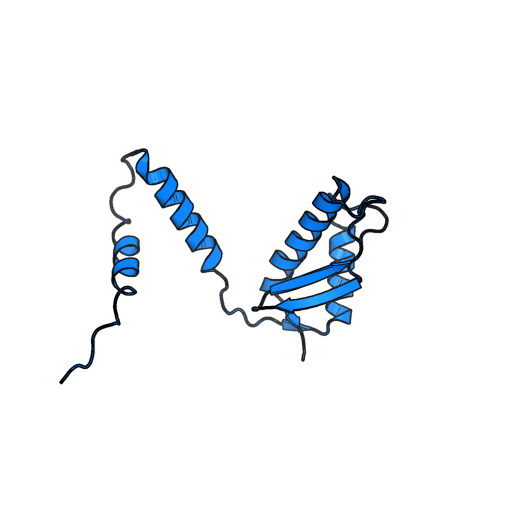69 O O . LEU A 1 118 ? 0.607 5.211 3.731 1.00 95.31 118 LEU A O 1
ATOM 973 N N . ALA A 1 119 ? 1.767 3.409 3.057 1.00 94.06 119 ALA A N 1
ATOM 974 C CA . ALA A 1 119 ? 1.548 2.627 4.267 1.00 94.06 119 ALA A CA 1
ATOM 975 C C . ALA A 1 119 ? 2.016 3.398 5.505 1.00 94.06 119 ALA A C 1
ATOM 977 O O . ALA A 1 119 ? 1.269 3.558 6.466 1.00 94.06 119 ALA A O 1
ATOM 978 N N . HIS A 1 120 ? 3.233 3.935 5.484 1.00 91.62 120 HIS A N 1
ATOM 979 C CA . HIS A 1 120 ? 3.778 4.669 6.620 1.00 91.62 120 HIS A CA 1
ATOM 980 C C . HIS A 1 120 ? 3.069 6.008 6.876 1.00 91.62 120 HIS A C 1
ATOM 982 O O . HIS A 1 120 ? 2.954 6.415 8.035 1.00 91.62 120 HIS A O 1
ATOM 988 N N . HIS A 1 121 ? 2.623 6.705 5.830 1.00 91.75 121 HIS A N 1
ATOM 989 C CA . HIS A 1 121 ? 1.966 8.000 5.965 1.00 91.75 121 HIS A CA 1
ATOM 990 C C . HIS A 1 121 ? 0.505 7.847 6.396 1.00 91.75 121 HIS A C 1
ATOM 992 O O . HIS A 1 121 ? 0.125 8.369 7.443 1.00 91.75 121 HIS A O 1
ATOM 998 N N . LEU A 1 122 ? -0.279 7.060 5.657 1.00 93.69 122 LEU A N 1
ATOM 999 C CA . LEU A 1 122 ? -1.717 6.906 5.869 1.00 93.69 122 LEU A CA 1
ATOM 1000 C C . LEU A 1 122 ? -2.040 6.087 7.122 1.00 93.69 122 LEU A C 1
ATOM 1002 O O . LEU A 1 122 ? -3.005 6.404 7.810 1.00 93.69 122 LEU A O 1
ATOM 1006 N N . SER A 1 123 ? -1.213 5.100 7.503 1.00 92.75 123 SER A N 1
ATOM 1007 C CA . SER A 1 123 ? -1.485 4.287 8.709 1.00 92.75 123 SER A CA 1
ATOM 1008 C C . SER A 1 123 ? -1.392 5.077 10.014 1.00 92.75 123 SER A C 1
ATOM 1010 O O . SER A 1 123 ? -1.778 4.564 11.063 1.00 92.75 123 SER A O 1
ATOM 1012 N N . LYS A 1 124 ? -0.850 6.299 9.992 1.00 91.00 124 LYS A N 1
ATOM 1013 C CA . LYS A 1 124 ? -0.828 7.193 11.161 1.00 91.00 124 LYS A CA 1
ATOM 1014 C C . LYS A 1 124 ? -2.150 7.923 11.361 1.00 91.00 124 LYS A C 1
ATOM 1016 O O . LYS A 1 124 ? -2.442 8.337 12.479 1.00 91.00 124 LYS A O 1
ATOM 1021 N N . GLU A 1 125 ? -2.907 8.094 10.285 1.00 91.50 125 GLU A N 1
ATOM 1022 C CA . GLU A 1 125 ? -4.083 8.961 10.233 1.00 91.50 125 GLU A CA 1
ATOM 1023 C C . GLU A 1 125 ? -5.377 8.160 10.082 1.00 91.50 125 GLU A C 1
ATOM 1025 O O . GLU A 1 125 ? -6.408 8.562 10.620 1.00 91.50 125 GLU A O 1
ATOM 1030 N N . PHE A 1 126 ? -5.312 7.011 9.408 1.00 94.38 126 PHE A N 1
ATOM 1031 C CA . PHE A 1 126 ? -6.471 6.231 8.998 1.00 94.38 126 PHE A CA 1
ATOM 1032 C C . PHE A 1 126 ? -6.400 4.774 9.459 1.00 94.38 126 PHE A C 1
ATOM 1034 O O . PHE A 1 126 ? -5.323 4.197 9.627 1.00 94.38 126 PHE A O 1
ATOM 1041 N N . THR A 1 127 ? -7.578 4.188 9.637 1.00 94.19 127 THR A N 1
ATOM 1042 C CA . THR A 1 127 ? -7.820 2.754 9.846 1.00 94.19 127 THR A CA 1
ATOM 1043 C C . THR A 1 127 ? -9.022 2.353 8.999 1.00 94.19 127 THR A C 1
ATOM 1045 O O . THR A 1 127 ? -9.895 3.187 8.733 1.00 94.19 127 THR A O 1
ATOM 1048 N N . LEU A 1 128 ? -9.058 1.113 8.524 1.00 94.56 128 LEU A N 1
ATOM 1049 C CA . LEU A 1 128 ? -10.172 0.640 7.718 1.00 94.56 128 LEU A CA 1
ATOM 1050 C C . LEU A 1 128 ? -11.447 0.574 8.557 1.00 94.56 128 LEU A C 1
ATOM 1052 O O . LEU A 1 128 ? -11.449 0.182 9.724 1.00 94.56 128 LEU A O 1
ATOM 1056 N N . GLN A 1 129 ? -12.543 1.006 7.946 1.00 92.06 129 GLN A N 1
ATOM 1057 C CA . GLN A 1 129 ? -13.870 0.752 8.473 1.00 92.06 129 GLN A CA 1
ATOM 1058 C C . GLN A 1 129 ? -14.223 -0.726 8.259 1.00 92.06 129 GLN A C 1
ATOM 1060 O O . GLN A 1 129 ? -14.006 -1.250 7.166 1.00 92.06 129 GLN A O 1
ATOM 1065 N N . ASP A 1 130 ? -14.742 -1.357 9.315 1.00 72.88 130 ASP A N 1
ATOM 1066 C CA . ASP A 1 130 ? -15.260 -2.732 9.313 1.00 72.88 130 ASP A CA 1
ATOM 1067 C C . ASP A 1 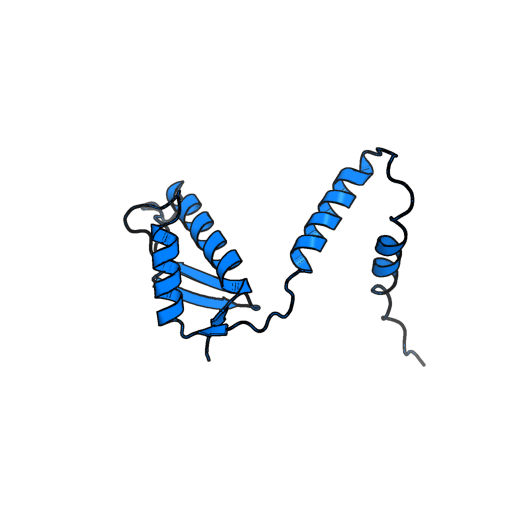130 ? -16.457 -2.910 8.360 1.00 72.88 130 ASP A C 1
ATOM 1069 O O . ASP A 1 130 ? -17.295 -1.975 8.282 1.00 72.88 130 ASP A O 1
#

pLDDT: mean 76.16, std 21.92, range [35.91, 97.06]

Secondary structure (DSSP, 8-state):
--------THHHHHHHHHS-SS------TTHHHHHHHHHHHHHHTT-----PEEE-HHHHHHHHHHHHHHSTT--TT--EEEEEEETTEEEEEE-----TTS---HHHHHHHHHHHHHHHHHTTTEEE--

Foldseek 3Di:
DDDDDPDDPPPVVVVVVVPPPPDDDDDDPVVVVVVVVVVVVVVVPPLDPDVADADAFVVLQVVLQVQLVVDPLHDPQQGFPGWDDDPLWIQTDDDQPADPVRHHDPSNVSSVVSRVVSRVPNSSHHDYDD

Organism: NCBI:txid1117707

InterPro domains:
  IPR019633 Protein of unknown function DUF2498 [NF008265] (50-130)
  IPR019633 Protein of unknown function DUF2498 [PF10692] (51-129)
  IPR038191 YciN superfamily [G3DSA:3.30.300.360] (57-124)

Radius of gyration: 21.34 Å; chains: 1; bounding box: 49×40×65 Å